Protein AF-A0A914KSU4-F1 (afdb_monomer_lite)

pLDDT: mean 87.52, std 14.35, range [39.97, 98.12]

Sequence (90 aa):
MALVNGLYVVQGEANAVLALLRKFRRSQTRQQLPLLDEHNPLLRNFADLRDVLNKVNDLSEIQFDTFISPFLEVIKSDATDGPITARALS

Organism: Meloidogyne incognita (NCBI:txid6306)

Structure (mmCIF, N/CA/C/O backbone):
data_AF-A0A914KSU4-F1
#
_entry.id   AF-A0A914KSU4-F1
#
loop_
_atom_site.group_PDB
_atom_site.id
_atom_site.type_symbol
_atom_site.label_atom_id
_atom_site.label_alt_id
_atom_site.label_comp_id
_atom_site.label_asym_id
_atom_site.label_entity_id
_atom_site.label_seq_id
_atom_site.pdbx_PDB_ins_code
_atom_site.Cartn_x
_atom_site.Cartn_y
_atom_site.Cartn_z
_atom_site.occupancy
_atom_site.B_iso_or_equiv
_atom_site.auth_seq_id
_atom_site.auth_comp_id
_atom_site.auth_asym_id
_atom_site.auth_atom_id
_atom_site.pdbx_PDB_model_num
ATOM 1 N N . MET A 1 1 ? -12.305 -14.586 20.626 1.00 39.97 1 MET A N 1
ATOM 2 C CA . MET A 1 1 ? -11.700 -14.539 19.279 1.00 39.97 1 MET A CA 1
ATOM 3 C C . MET A 1 1 ? -11.426 -13.081 18.981 1.00 39.97 1 MET A C 1
ATOM 5 O O . MET A 1 1 ? -12.380 -12.320 18.906 1.00 39.97 1 MET A O 1
ATOM 9 N N . ALA A 1 2 ? -10.162 -12.660 18.939 1.00 43.69 2 ALA A N 1
ATOM 10 C CA . ALA A 1 2 ? -9.854 -11.306 18.496 1.00 43.69 2 ALA A CA 1
ATOM 11 C C . ALA A 1 2 ? -10.157 -11.260 16.996 1.00 43.69 2 ALA A C 1
ATOM 13 O O . ALA A 1 2 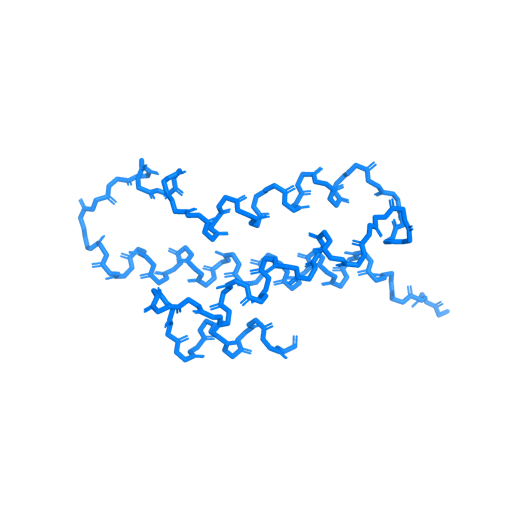? -9.498 -11.952 16.221 1.00 43.69 2 ALA A O 1
ATOM 14 N N . LEU A 1 3 ? -11.205 -10.531 16.605 1.00 53.75 3 LEU A N 1
ATOM 15 C CA . LEU A 1 3 ? -11.378 -10.111 15.219 1.00 53.75 3 LEU A CA 1
ATOM 16 C C . LEU A 1 3 ? -10.055 -9.460 14.817 1.00 53.75 3 LEU A C 1
ATOM 18 O O . LEU A 1 3 ? -9.604 -8.531 15.487 1.00 53.75 3 LEU A O 1
ATOM 22 N N . VAL A 1 4 ? -9.381 -10.015 13.814 1.00 60.53 4 VAL A N 1
ATOM 23 C CA . VAL A 1 4 ? -8.131 -9.443 13.316 1.00 60.53 4 VAL A CA 1
ATOM 24 C C . VAL A 1 4 ? -8.489 -8.041 12.828 1.00 60.53 4 VAL A C 1
ATOM 26 O O . VAL A 1 4 ? -9.241 -7.905 11.867 1.00 60.53 4 VAL A O 1
ATOM 29 N N . ASN A 1 5 ? -8.067 -7.004 13.556 1.00 85.31 5 ASN A N 1
ATOM 30 C CA . ASN A 1 5 ? -8.428 -5.630 13.222 1.00 85.31 5 ASN A CA 1
ATOM 31 C C . ASN A 1 5 ? -7.780 -5.298 11.870 1.00 85.31 5 ASN A C 1
ATOM 33 O O . ASN A 1 5 ? -6.553 -5.347 11.742 1.00 85.31 5 ASN A O 1
ATOM 37 N N . GLY A 1 6 ? -8.611 -4.995 10.867 1.00 91.25 6 GLY A N 1
ATOM 38 C CA . GLY A 1 6 ? -8.172 -4.700 9.503 1.00 91.25 6 GLY A CA 1
ATOM 39 C C . GLY A 1 6 ? -7.138 -3.576 9.444 1.00 91.25 6 GLY A C 1
ATOM 40 O O . GLY A 1 6 ? -6.253 -3.608 8.595 1.00 91.25 6 GLY A O 1
ATOM 41 N N . LEU A 1 7 ? -7.167 -2.650 10.408 1.00 94.31 7 LEU A N 1
ATOM 42 C CA . LEU A 1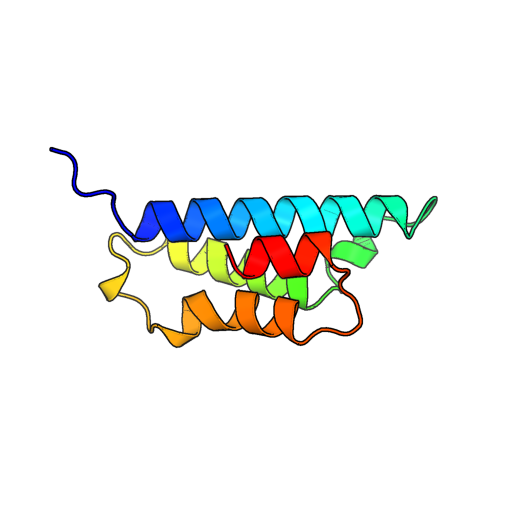 7 ? -6.151 -1.614 10.561 1.00 94.31 7 LEU A CA 1
ATOM 43 C C . LEU A 1 7 ? -4.743 -2.205 10.737 1.00 94.31 7 LEU A C 1
ATOM 45 O O . LEU A 1 7 ? -3.816 -1.801 10.038 1.00 94.31 7 LEU A O 1
ATOM 49 N N . TYR A 1 8 ? -4.579 -3.199 11.616 1.00 93.81 8 TYR A N 1
ATOM 50 C CA . TYR A 1 8 ? -3.279 -3.839 11.849 1.00 93.81 8 TYR A CA 1
ATOM 51 C C . TYR A 1 8 ? -2.825 -4.686 10.662 1.00 93.81 8 TYR A C 1
ATOM 53 O O . TYR A 1 8 ? -1.625 -4.773 10.407 1.00 93.81 8 TYR A O 1
ATOM 61 N N . VAL A 1 9 ? -3.766 -5.283 9.922 1.00 94.69 9 VAL A N 1
ATOM 62 C CA . VAL A 1 9 ? -3.453 -6.002 8.678 1.00 94.69 9 VAL A CA 1
ATOM 63 C C . VAL A 1 9 ? -2.856 -5.031 7.663 1.00 94.69 9 VAL A C 1
ATOM 65 O O . VAL A 1 9 ? -1.736 -5.240 7.202 1.00 94.69 9 VAL A O 1
ATOM 68 N N . VAL A 1 10 ? -3.542 -3.918 7.389 1.00 95.75 10 VAL A N 1
ATOM 69 C CA . VAL A 1 10 ? -3.070 -2.898 6.441 1.00 95.75 10 VAL A CA 1
ATOM 70 C C . VAL A 1 10 ? -1.737 -2.292 6.892 1.00 95.75 10 VAL A C 1
ATOM 72 O O . VAL A 1 10 ? -0.831 -2.137 6.076 1.00 95.75 10 VAL A O 1
ATOM 75 N N . GLN A 1 11 ? -1.565 -1.999 8.186 1.00 95.81 11 GLN A N 1
ATOM 76 C CA . GLN A 1 11 ? -0.286 -1.521 8.727 1.00 95.81 11 GLN A CA 1
ATOM 77 C C . GLN A 1 11 ? 0.845 -2.541 8.537 1.00 95.81 11 GLN A C 1
ATOM 79 O O . GLN A 1 11 ? 1.960 -2.165 8.167 1.00 95.81 11 GLN A O 1
ATOM 84 N N . GLY A 1 12 ? 0.585 -3.823 8.804 1.00 95.69 12 GLY A N 1
ATOM 85 C CA . GLY A 1 12 ? 1.558 -4.898 8.623 1.00 95.69 12 GLY A CA 1
ATOM 86 C C . GLY A 1 12 ? 1.999 -5.021 7.168 1.00 95.69 12 GLY A C 1
ATOM 87 O O . GLY A 1 12 ? 3.200 -5.013 6.882 1.00 95.69 12 GLY A O 1
ATOM 88 N N . GLU A 1 13 ? 1.036 -5.041 6.249 1.00 96.50 13 GLU A N 1
ATOM 89 C CA . GLU A 1 13 ? 1.312 -5.151 4.819 1.00 96.50 13 GLU A CA 1
ATOM 90 C C . GLU A 1 13 ? 2.036 -3.921 4.264 1.00 96.50 13 GLU A C 1
ATOM 92 O O . GLU A 1 13 ? 3.056 -4.053 3.579 1.00 96.50 13 GLU A O 1
ATOM 97 N N . ALA A 1 14 ? 1.613 -2.718 4.660 1.00 96.94 14 ALA A N 1
ATOM 98 C CA . ALA A 1 14 ? 2.278 -1.474 4.285 1.00 96.94 14 ALA A CA 1
ATOM 99 C C . ALA A 1 14 ? 3.747 -1.444 4.740 1.00 96.94 14 ALA A C 1
ATOM 101 O O . ALA A 1 14 ? 4.644 -1.088 3.971 1.00 96.94 14 ALA A O 1
ATOM 102 N N . ASN A 1 15 ? 4.021 -1.871 5.976 1.00 96.25 15 ASN A N 1
ATOM 103 C CA . ASN A 1 15 ? 5.382 -1.930 6.506 1.00 96.25 15 ASN A CA 1
ATOM 104 C C . ASN A 1 15 ? 6.259 -2.947 5.765 1.00 96.25 15 ASN A C 1
ATOM 106 O O . ASN A 1 15 ? 7.448 -2.694 5.551 1.00 96.25 15 ASN A O 1
ATOM 110 N N . ALA A 1 16 ? 5.693 -4.081 5.354 1.00 96.44 16 ALA A N 1
ATOM 111 C CA . ALA A 1 16 ? 6.433 -5.105 4.632 1.00 96.44 16 ALA A CA 1
ATOM 112 C C . ALA A 1 16 ? 6.820 -4.655 3.212 1.00 96.44 16 ALA A C 1
ATOM 114 O O . ALA A 1 16 ? 7.975 -4.828 2.811 1.00 96.44 16 ALA A O 1
ATOM 115 N N . VAL A 1 17 ? 5.904 -4.005 2.482 1.00 96.62 17 VAL A N 1
ATOM 116 C CA . VAL A 1 17 ? 6.208 -3.392 1.175 1.00 96.62 17 VAL A CA 1
ATOM 117 C C . VAL A 1 17 ? 7.269 -2.297 1.330 1.00 96.62 17 VAL A C 1
ATOM 119 O O . VAL A 1 17 ? 8.278 -2.297 0.618 1.00 96.62 17 VAL A O 1
ATOM 122 N N . LEU A 1 18 ? 7.113 -1.412 2.321 1.00 94.62 18 LEU A N 1
ATOM 123 C CA . LEU A 1 18 ? 8.065 -0.337 2.613 1.00 94.62 18 LEU A CA 1
ATOM 124 C C . LEU A 1 18 ? 9.478 -0.871 2.918 1.00 94.62 18 LEU A C 1
ATOM 126 O O . LEU A 1 18 ? 10.479 -0.301 2.470 1.00 94.62 18 LEU A O 1
ATOM 130 N N . ALA A 1 19 ? 9.580 -1.974 3.663 1.00 94.00 19 ALA A N 1
ATOM 131 C CA . ALA A 1 19 ? 10.853 -2.618 3.973 1.00 94.00 19 ALA A CA 1
ATOM 132 C C . ALA A 1 19 ? 11.554 -3.156 2.714 1.00 94.00 19 ALA A C 1
ATOM 134 O O . ALA A 1 19 ? 12.771 -2.976 2.567 1.00 94.00 19 ALA A O 1
ATOM 135 N N . LEU A 1 20 ? 10.802 -3.766 1.790 1.00 94.25 20 LEU A N 1
ATOM 136 C CA . LEU A 1 20 ? 11.340 -4.242 0.515 1.00 94.25 20 LEU A CA 1
ATOM 137 C C . LEU A 1 20 ? 11.774 -3.093 -0.394 1.00 94.25 20 LEU A C 1
ATOM 139 O O . LEU A 1 20 ? 12.898 -3.136 -0.890 1.00 94.25 20 LEU A O 1
ATOM 143 N N . LEU A 1 21 ? 10.971 -2.035 -0.538 1.00 92.75 21 LEU A N 1
ATOM 144 C CA . LEU A 1 21 ? 11.338 -0.852 -1.329 1.00 92.75 21 LEU A CA 1
ATOM 145 C C . LEU A 1 21 ? 12.659 -0.231 -0.844 1.00 92.75 21 LEU A C 1
ATOM 147 O O . LEU A 1 21 ? 13.566 0.042 -1.635 1.00 92.75 21 LEU A O 1
ATOM 151 N N . ARG A 1 22 ? 12.824 -0.078 0.477 1.00 90.69 22 ARG A N 1
ATOM 152 C CA . ARG A 1 22 ? 14.079 0.409 1.081 1.00 90.69 22 ARG A CA 1
ATOM 153 C C . ARG A 1 22 ? 15.252 -0.539 0.847 1.00 90.69 22 ARG A C 1
ATOM 155 O O . ARG A 1 22 ? 16.390 -0.095 0.703 1.00 90.69 22 ARG A O 1
ATOM 162 N N . LYS A 1 23 ? 15.025 -1.855 0.876 1.00 89.31 23 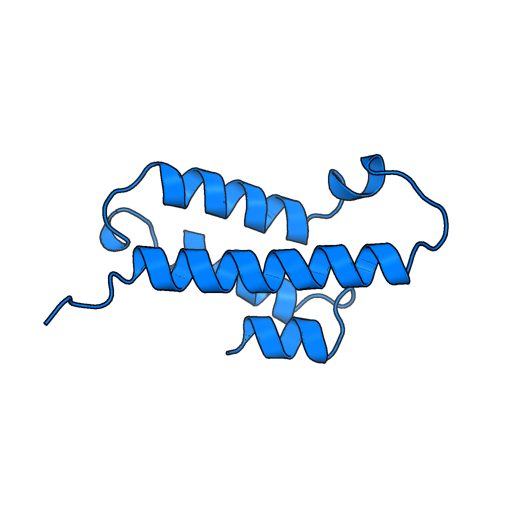LYS A N 1
ATOM 163 C CA . LYS A 1 23 ? 16.071 -2.850 0.592 1.00 89.31 23 LYS A CA 1
ATOM 164 C C . LYS A 1 23 ? 16.499 -2.785 -0.875 1.00 89.31 23 LYS A C 1
ATOM 166 O O . LYS A 1 23 ? 17.696 -2.700 -1.134 1.00 89.31 23 LYS A O 1
ATOM 171 N N . PHE A 1 24 ? 15.538 -2.764 -1.794 1.00 86.69 24 PHE A N 1
ATOM 172 C CA . PHE A 1 24 ? 15.772 -2.707 -3.233 1.00 86.69 24 PHE A CA 1
ATOM 173 C C . PHE A 1 24 ? 16.569 -1.464 -3.629 1.00 86.69 24 PHE A C 1
ATOM 175 O O . PHE A 1 24 ? 17.600 -1.580 -4.296 1.00 86.69 24 PHE A O 1
ATOM 182 N N . ARG A 1 25 ? 16.190 -0.279 -3.130 1.00 81.06 25 ARG A N 1
ATOM 183 C CA . ARG A 1 25 ? 16.951 0.938 -3.443 1.00 81.06 25 ARG A CA 1
ATOM 184 C C . ARG A 1 25 ? 18.369 0.903 -2.877 1.00 81.06 25 ARG A C 1
ATOM 186 O O . ARG A 1 25 ? 19.304 1.230 -3.596 1.00 81.06 25 ARG A O 1
ATOM 193 N N . ARG A 1 26 ? 18.562 0.440 -1.635 1.00 81.44 26 ARG A N 1
ATOM 194 C CA . ARG A 1 26 ? 19.917 0.268 -1.069 1.00 81.44 26 ARG A CA 1
ATOM 195 C C . ARG A 1 26 ? 20.791 -0.654 -1.924 1.00 81.44 26 ARG A C 1
ATOM 197 O O . ARG A 1 26 ? 21.987 -0.411 -2.034 1.00 81.44 26 ARG A O 1
ATOM 204 N N . SER A 1 27 ? 20.215 -1.695 -2.533 1.00 79.50 27 SER A N 1
ATOM 205 C CA . SER A 1 27 ? 20.959 -2.569 -3.451 1.00 79.50 27 SER A CA 1
ATOM 206 C C . SER A 1 27 ? 21.235 -1.943 -4.821 1.00 79.50 27 SER A C 1
ATOM 208 O O . SER A 1 27 ? 22.302 -2.188 -5.378 1.00 79.50 27 SER A O 1
ATOM 210 N N . GLN A 1 28 ? 20.310 -1.139 -5.353 1.00 73.06 28 GLN A N 1
ATOM 211 C CA . GLN A 1 28 ? 20.458 -0.447 -6.639 1.00 73.06 28 GLN A CA 1
ATOM 212 C C . GLN A 1 28 ? 21.505 0.669 -6.556 1.00 73.06 28 GLN A C 1
ATOM 214 O O . GLN A 1 28 ? 22.349 0.819 -7.438 1.00 73.06 28 GLN A O 1
ATOM 219 N N . THR A 1 29 ? 21.503 1.417 -5.457 1.00 67.25 29 THR A N 1
ATOM 220 C CA . THR A 1 29 ? 22.381 2.564 -5.260 1.00 67.25 29 THR A CA 1
ATOM 221 C C . THR A 1 29 ? 23.494 2.190 -4.289 1.00 67.25 29 THR A C 1
ATOM 223 O O . THR A 1 29 ? 23.469 2.567 -3.122 1.00 67.25 29 THR A O 1
ATOM 226 N N . ARG A 1 30 ? 24.507 1.453 -4.771 1.00 58.97 30 ARG A N 1
ATOM 227 C CA . ARG A 1 30 ? 25.664 0.996 -3.967 1.00 58.97 30 ARG A CA 1
ATOM 228 C C . ARG A 1 30 ? 26.414 2.114 -3.210 1.00 58.97 30 ARG A C 1
ATOM 230 O O . ARG A 1 30 ? 27.273 1.778 -2.400 1.00 58.97 30 ARG A O 1
ATOM 237 N N . GLN A 1 31 ? 26.134 3.404 -3.454 1.00 54.97 31 GLN A N 1
ATOM 238 C CA . GLN A 1 31 ? 26.887 4.536 -2.889 1.00 54.97 31 GLN A CA 1
ATOM 239 C C . GLN A 1 31 ? 26.118 5.863 -2.639 1.00 54.97 31 GLN A C 1
ATOM 241 O O . GLN A 1 31 ? 26.790 6.853 -2.367 1.00 54.97 31 GLN A O 1
ATOM 246 N N . GLN A 1 32 ? 24.777 5.973 -2.696 1.00 52.12 32 GLN A N 1
ATOM 247 C CA . GLN A 1 32 ? 24.122 7.296 -2.503 1.00 52.12 32 GLN A CA 1
ATOM 248 C C . GLN A 1 32 ? 23.112 7.387 -1.348 1.00 52.12 32 GLN A C 1
ATOM 250 O O . GLN A 1 32 ? 22.425 6.433 -0.999 1.00 52.12 32 GLN A O 1
ATOM 255 N N . LEU A 1 33 ? 23.125 8.587 -0.757 1.00 57.41 33 LEU A N 1
ATOM 256 C CA . LEU A 1 33 ? 22.686 9.018 0.570 1.00 57.41 33 LEU A CA 1
ATOM 257 C C . LEU A 1 33 ? 21.182 8.850 0.882 1.00 57.41 33 LEU A C 1
ATOM 259 O O . LEU A 1 33 ? 20.369 8.829 -0.042 1.00 57.41 33 LEU A O 1
ATOM 263 N N . PRO A 1 34 ? 20.798 8.902 2.181 1.00 57.88 34 PRO A N 1
ATOM 264 C CA . PRO A 1 34 ? 19.403 8.965 2.648 1.00 57.88 34 PRO A CA 1
ATOM 265 C C . PRO A 1 34 ? 18.523 10.028 1.966 1.00 57.88 34 PRO A C 1
ATOM 267 O O . PRO A 1 34 ? 17.306 9.909 1.974 1.00 57.88 34 PRO A O 1
ATOM 270 N N . LEU A 1 35 ? 19.119 11.052 1.347 1.00 57.59 35 LEU A N 1
ATOM 271 C CA . LEU A 1 35 ? 18.418 12.129 0.637 1.00 57.59 35 LEU A CA 1
ATOM 272 C C . LEU A 1 35 ? 17.620 11.639 -0.586 1.00 57.59 35 LEU A C 1
ATOM 274 O O . LEU A 1 35 ? 16.637 12.265 -0.970 1.00 57.59 35 LEU A O 1
ATOM 278 N N . LEU A 1 36 ? 17.997 10.510 -1.197 1.00 60.84 36 LEU A N 1
ATOM 279 C CA . LEU A 1 36 ? 17.235 9.924 -2.311 1.00 60.84 36 LEU A CA 1
ATOM 280 C C . LEU A 1 36 ? 15.943 9.239 -1.842 1.00 60.84 36 LEU A C 1
ATOM 282 O O . LEU A 1 36 ? 15.044 8.984 -2.647 1.00 60.84 36 LEU A O 1
ATOM 286 N N . ASP A 1 37 ? 15.843 8.939 -0.546 1.00 64.50 37 ASP A N 1
ATOM 287 C CA . ASP A 1 37 ? 14.674 8.301 0.048 1.00 64.50 37 ASP A CA 1
ATOM 288 C C . ASP A 1 37 ? 13.482 9.259 0.087 1.00 64.50 37 ASP A C 1
ATOM 290 O O . ASP A 1 37 ? 12.370 8.830 -0.217 1.00 64.50 37 ASP A O 1
ATOM 294 N N . GLU A 1 38 ? 13.729 10.541 0.381 1.00 63.69 38 GLU A N 1
ATOM 295 C CA . GLU A 1 38 ? 12.708 11.601 0.419 1.00 63.69 38 GLU A CA 1
ATOM 296 C C . GLU A 1 38 ? 12.102 11.901 -0.956 1.00 63.69 38 GLU A C 1
ATOM 298 O O . GLU A 1 38 ? 10.951 12.317 -1.053 1.00 63.69 38 GLU A O 1
ATOM 303 N N . HIS A 1 39 ? 12.856 11.650 -2.028 1.00 73.81 39 HIS A N 1
ATOM 304 C CA . HIS A 1 39 ? 12.427 11.940 -3.397 1.00 73.81 39 HIS A CA 1
ATOM 305 C C . HIS A 1 39 ? 11.704 10.765 -4.067 1.00 73.81 39 HIS A C 1
ATOM 307 O O . HIS A 1 39 ? 11.219 10.905 -5.189 1.00 73.81 39 HIS A O 1
ATOM 313 N N . ASN A 1 40 ? 11.633 9.595 -3.423 1.00 87.12 40 ASN A N 1
ATOM 314 C CA . ASN A 1 40 ? 10.951 8.449 -4.007 1.00 87.12 40 ASN A CA 1
ATOM 315 C C . ASN A 1 40 ? 9.440 8.520 -3.719 1.00 87.12 40 ASN A C 1
ATOM 317 O O . ASN A 1 40 ? 9.047 8.400 -2.555 1.00 87.12 40 ASN A O 1
ATOM 321 N N . PRO A 1 41 ? 8.588 8.654 -4.755 1.00 92.50 41 PRO A N 1
ATOM 322 C CA . PRO A 1 41 ? 7.151 8.818 -4.559 1.00 92.50 41 PRO A CA 1
ATOM 323 C C . PRO A 1 41 ? 6.528 7.611 -3.852 1.00 92.50 41 PRO A C 1
ATOM 325 O O . PRO A 1 41 ? 5.726 7.799 -2.948 1.00 92.50 41 PRO A O 1
ATOM 328 N N . LEU A 1 42 ? 6.966 6.382 -4.155 1.00 95.06 42 LEU A N 1
ATOM 329 C CA . LEU A 1 42 ? 6.422 5.178 -3.517 1.00 95.06 42 LEU A CA 1
ATOM 330 C C . LEU A 1 42 ? 6.708 5.164 -2.010 1.00 95.06 42 LEU A C 1
ATOM 332 O O . LEU A 1 42 ? 5.805 4.933 -1.215 1.00 95.06 42 LEU A O 1
ATOM 336 N N . LEU A 1 43 ? 7.940 5.464 -1.584 1.00 93.81 43 LEU A N 1
ATOM 337 C CA . LEU A 1 43 ? 8.245 5.534 -0.150 1.00 93.81 43 LEU A CA 1
ATOM 338 C C . LEU A 1 43 ? 7.473 6.630 0.569 1.00 93.81 43 LEU A C 1
ATOM 340 O O . LEU A 1 43 ? 7.067 6.423 1.713 1.00 93.81 43 LEU A O 1
ATOM 344 N N . ARG A 1 44 ? 7.293 7.778 -0.087 1.00 93.75 44 ARG A N 1
ATOM 345 C CA . ARG A 1 44 ? 6.521 8.880 0.472 1.00 93.75 44 ARG A CA 1
ATOM 346 C C . ARG A 1 44 ? 5.055 8.494 0.645 1.00 93.75 44 ARG A C 1
ATOM 348 O O . ARG A 1 44 ? 4.530 8.672 1.734 1.00 93.75 44 ARG A O 1
ATOM 355 N N . ASN A 1 45 ? 4.453 7.842 -0.344 1.00 96.00 45 ASN A N 1
ATOM 356 C CA . ASN A 1 45 ? 3.056 7.412 -0.279 1.00 96.00 45 ASN A CA 1
ATOM 357 C C . ASN A 1 45 ? 2.813 6.413 0.867 1.00 96.00 45 ASN A C 1
ATOM 359 O O . ASN A 1 45 ? 1.811 6.509 1.573 1.00 96.00 45 ASN A O 1
ATOM 363 N N . PHE A 1 46 ? 3.760 5.504 1.135 1.00 96.38 46 PHE A N 1
ATOM 364 C CA . PHE A 1 46 ? 3.683 4.615 2.305 1.00 96.38 46 PHE A CA 1
ATOM 365 C C . PHE A 1 46 ? 3.954 5.325 3.642 1.00 96.38 46 PHE A C 1
ATOM 367 O O . PHE A 1 46 ? 3.401 4.921 4.666 1.00 96.38 46 PHE A O 1
ATOM 374 N N . ALA A 1 47 ? 4.793 6.364 3.665 1.00 93.81 47 ALA A N 1
ATOM 375 C CA . ALA A 1 47 ? 4.992 7.183 4.861 1.00 93.81 47 ALA A CA 1
ATOM 376 C C . ALA A 1 47 ? 3.724 7.984 5.202 1.00 93.81 47 ALA A C 1
ATOM 378 O O . ALA A 1 47 ? 3.274 7.937 6.347 1.00 93.81 47 ALA A O 1
ATOM 379 N N . ASP A 1 48 ? 3.112 8.618 4.200 1.00 95.69 48 ASP A N 1
ATOM 380 C CA . ASP A 1 48 ? 1.854 9.356 4.330 1.00 95.69 48 ASP A CA 1
ATOM 381 C C . ASP A 1 48 ? 0.720 8.418 4.785 1.00 95.69 48 ASP A C 1
ATOM 383 O O . ASP A 1 48 ? -0.006 8.731 5.731 1.00 95.69 48 ASP A O 1
ATOM 387 N N . LEU A 1 49 ? 0.617 7.219 4.192 1.00 97.38 49 LEU A N 1
ATOM 388 C CA . LEU A 1 49 ? -0.347 6.198 4.613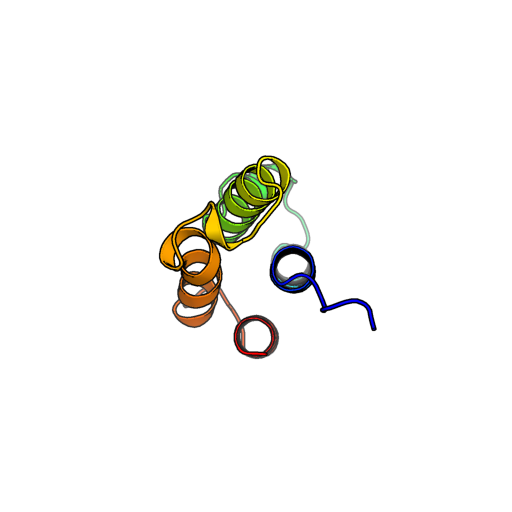 1.00 97.38 49 LEU A CA 1
ATOM 389 C C . LEU A 1 49 ? -0.158 5.806 6.083 1.00 97.38 49 LEU A C 1
ATOM 391 O O . LEU A 1 49 ? -1.125 5.763 6.839 1.00 97.38 49 LEU A O 1
ATOM 395 N N . ARG A 1 50 ? 1.077 5.540 6.519 1.00 96.19 50 ARG A N 1
ATOM 396 C CA . ARG A 1 50 ? 1.361 5.205 7.922 1.00 96.19 50 ARG A CA 1
ATOM 397 C C . ARG A 1 50 ? 0.900 6.320 8.863 1.00 96.19 50 ARG A C 1
ATOM 399 O O . ARG A 1 50 ? 0.315 6.036 9.905 1.00 96.19 50 ARG A O 1
ATOM 406 N N . ASP A 1 51 ? 1.149 7.574 8.504 1.00 96.25 51 ASP A N 1
ATOM 407 C CA . ASP A 1 51 ? 0.761 8.721 9.323 1.00 96.25 51 ASP A CA 1
ATOM 408 C C . ASP A 1 51 ? -0.767 8.881 9.404 1.00 96.25 51 ASP A C 1
ATOM 410 O O . ASP A 1 51 ? -1.274 9.320 10.436 1.00 96.25 51 ASP A O 1
ATOM 414 N N . VAL A 1 52 ? -1.508 8.490 8.361 1.00 96.81 52 VAL A N 1
ATOM 415 C CA . VAL A 1 52 ? -2.977 8.390 8.382 1.00 96.81 52 VAL A CA 1
ATOM 416 C C . VAL A 1 52 ? -3.442 7.230 9.269 1.00 96.81 52 VAL A C 1
ATOM 418 O O . VAL A 1 52 ? -4.254 7.444 10.167 1.00 96.81 52 VAL A O 1
ATOM 421 N N . LEU A 1 53 ? -2.898 6.023 9.078 1.00 95.81 53 LEU A N 1
ATOM 422 C CA . LEU A 1 53 ? -3.282 4.826 9.842 1.00 95.81 53 LEU A CA 1
ATOM 423 C C . LEU A 1 53 ? -3.005 4.974 11.346 1.00 95.81 53 LEU A C 1
ATOM 425 O O . LEU A 1 53 ? -3.693 4.363 12.153 1.00 95.81 53 LEU A O 1
ATOM 429 N N . ASN A 1 54 ? -2.013 5.778 11.735 1.00 95.12 54 ASN A N 1
ATOM 430 C CA . ASN A 1 54 ? -1.696 6.056 13.139 1.00 95.12 54 ASN A CA 1
ATOM 431 C C . ASN A 1 54 ? -2.656 7.053 13.812 1.00 95.12 54 ASN A C 1
ATOM 433 O O . ASN A 1 54 ? -2.585 7.228 15.027 1.00 95.12 54 ASN A O 1
ATOM 437 N N . LYS A 1 55 ? -3.505 7.745 13.043 1.00 95.88 55 LYS A N 1
ATOM 438 C CA . LYS A 1 55 ? -4.443 8.760 13.554 1.00 95.88 55 LYS A CA 1
ATOM 439 C C . LYS A 1 55 ? -5.866 8.237 13.740 1.00 95.88 55 LYS A C 1
ATOM 441 O O . LYS A 1 55 ? -6.679 8.950 14.319 1.00 95.88 55 LYS A O 1
ATOM 446 N N . VAL A 1 56 ? -6.158 7.036 13.249 1.00 94.75 56 VAL A N 1
ATOM 447 C CA . VAL A 1 56 ? -7.490 6.421 13.289 1.00 94.75 56 VAL A CA 1
ATOM 448 C C . VAL A 1 56 ? -7.491 5.198 14.197 1.00 94.75 56 VAL A C 1
ATOM 450 O O . VAL A 1 56 ? -6.452 4.565 14.391 1.00 94.75 56 VAL A O 1
ATOM 453 N N . ASN A 1 57 ? -8.647 4.865 14.767 1.00 92.00 57 ASN A N 1
ATOM 454 C CA . ASN A 1 57 ? -8.795 3.680 15.619 1.00 92.00 57 ASN A CA 1
ATOM 455 C C . ASN A 1 57 ? -9.338 2.488 14.827 1.00 92.00 57 ASN A C 1
ATOM 457 O O . ASN A 1 57 ? -9.059 1.334 15.168 1.00 92.00 57 ASN A O 1
ATOM 461 N N . ASP A 1 58 ? -10.085 2.774 13.763 1.00 91.19 58 ASP A N 1
ATOM 462 C CA . ASP A 1 58 ? -10.697 1.788 12.890 1.00 91.19 58 ASP A CA 1
ATOM 463 C C . ASP A 1 58 ? -10.455 2.108 11.406 1.00 91.19 58 ASP A C 1
ATOM 465 O O . ASP A 1 58 ? -10.394 3.266 10.990 1.00 91.19 58 ASP A O 1
ATOM 469 N N . LEU A 1 59 ? -10.327 1.064 10.582 1.00 92.38 59 LEU A N 1
ATOM 470 C CA . LEU A 1 59 ? -10.096 1.214 9.143 1.00 92.38 59 LEU A CA 1
ATOM 471 C C . LEU A 1 59 ? -11.304 1.841 8.419 1.00 92.38 59 LEU A C 1
ATOM 473 O O . LEU A 1 59 ? -11.131 2.447 7.367 1.00 92.38 59 LEU A O 1
ATOM 477 N N . SER A 1 60 ? -12.515 1.734 8.977 1.00 92.56 60 SER A N 1
ATOM 478 C CA . SER A 1 60 ? -13.726 2.363 8.430 1.00 92.56 60 SER A CA 1
ATOM 479 C C . SER A 1 60 ? -13.709 3.896 8.499 1.00 92.56 60 SER A C 1
ATOM 481 O O . SER A 1 60 ? -14.480 4.541 7.790 1.00 92.56 60 SER A O 1
ATOM 483 N N . GLU A 1 61 ? -12.817 4.490 9.300 1.00 94.88 61 GLU A N 1
ATOM 484 C CA . GLU A 1 61 ? -12.630 5.945 9.387 1.00 94.88 61 GLU A CA 1
ATOM 485 C C . GLU A 1 61 ? -11.887 6.529 8.173 1.00 94.88 61 GLU A C 1
ATOM 487 O O . GLU A 1 61 ? -11.873 7.747 7.983 1.00 94.88 61 GLU A O 1
ATOM 492 N N . ILE A 1 62 ? -11.271 5.686 7.337 1.00 95.19 62 ILE A N 1
ATOM 493 C CA . ILE A 1 62 ? -10.548 6.109 6.135 1.00 95.19 62 ILE A CA 1
ATOM 494 C C . ILE A 1 62 ? -11.206 5.557 4.875 1.00 95.19 62 ILE A C 1
ATOM 496 O O . ILE A 1 62 ? -11.830 4.498 4.874 1.00 95.19 62 ILE A O 1
ATOM 500 N N . GLN A 1 63 ? -11.068 6.285 3.768 1.00 96.12 63 GLN A N 1
ATOM 501 C CA . GLN A 1 63 ? -11.578 5.810 2.486 1.00 96.12 63 GLN A CA 1
ATOM 502 C C . GLN A 1 63 ? -10.732 4.634 1.991 1.00 96.12 63 GLN A C 1
ATOM 504 O O . GLN A 1 63 ? -9.513 4.622 2.167 1.00 96.12 63 GLN A O 1
ATOM 509 N N . PHE A 1 64 ? -11.373 3.670 1.324 1.00 94.50 64 PHE A N 1
ATOM 510 C CA . PHE A 1 64 ? -10.697 2.509 0.731 1.00 94.50 64 PHE A CA 1
ATOM 511 C C . PHE A 1 64 ? -9.504 2.920 -0.144 1.00 94.50 64 PHE A C 1
ATOM 513 O O . PHE A 1 64 ? -8.395 2.403 0.001 1.00 94.50 64 PHE A O 1
ATOM 520 N N . ASP A 1 65 ? -9.711 3.938 -0.980 1.00 97.06 65 ASP A N 1
ATOM 521 C CA . ASP A 1 65 ? -8.684 4.454 -1.879 1.00 97.06 65 ASP A CA 1
ATOM 522 C C . ASP A 1 65 ? -7.459 4.999 -1.137 1.00 97.06 65 ASP A C 1
ATOM 524 O O . ASP A 1 65 ? -6.346 4.907 -1.657 1.00 97.06 65 ASP A O 1
ATOM 528 N N . THR A 1 66 ? -7.629 5.516 0.087 1.00 96.31 66 THR A N 1
ATOM 529 C CA . THR A 1 66 ? -6.531 6.063 0.893 1.00 96.31 66 THR A CA 1
ATOM 530 C C . THR A 1 66 ? -5.492 4.999 1.223 1.00 96.31 66 THR A C 1
ATOM 532 O O . THR A 1 66 ? -4.299 5.288 1.164 1.00 96.31 66 THR A O 1
ATOM 535 N N . PHE A 1 67 ? -5.917 3.773 1.544 1.00 96.00 67 PHE A N 1
ATOM 536 C CA . PHE A 1 67 ? -4.979 2.709 1.898 1.00 96.00 67 PHE A CA 1
ATOM 537 C C . PHE A 1 67 ? -4.629 1.773 0.749 1.00 96.00 67 PHE A C 1
ATOM 539 O O . PHE A 1 67 ? -3.561 1.171 0.802 1.00 96.00 67 PHE A O 1
ATOM 546 N N . ILE A 1 68 ? -5.460 1.664 -0.293 1.00 97.25 68 ILE A N 1
ATOM 547 C CA . ILE A 1 68 ? -5.168 0.762 -1.415 1.00 97.25 68 ILE A CA 1
ATOM 548 C C . ILE A 1 68 ? -4.281 1.411 -2.486 1.00 97.25 68 ILE A C 1
ATOM 550 O O . ILE A 1 68 ? -3.458 0.729 -3.099 1.00 97.25 68 ILE A O 1
ATOM 554 N N . SER A 1 69 ? -4.404 2.726 -2.705 1.00 98.00 69 SER A N 1
ATOM 555 C CA . SER A 1 69 ? -3.691 3.416 -3.791 1.00 98.00 69 SER A CA 1
ATOM 556 C C . SER A 1 69 ? -2.168 3.240 -3.734 1.00 98.00 69 SER A C 1
ATOM 558 O O . SER A 1 69 ? -1.602 2.908 -4.778 1.00 98.00 69 SER A O 1
ATOM 560 N N . PRO A 1 70 ? -1.496 3.333 -2.5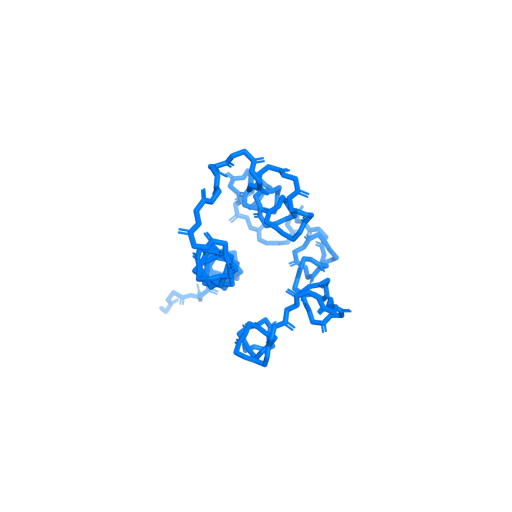65 1.00 97.75 70 PRO A N 1
ATOM 561 C CA . PRO A 1 70 ? -0.047 3.126 -2.485 1.00 97.75 70 PRO A CA 1
ATOM 562 C C . PRO A 1 70 ? 0.413 1.740 -2.968 1.00 97.75 70 PRO A C 1
ATOM 564 O O . PRO A 1 70 ? 1.477 1.609 -3.575 1.00 97.75 70 PRO A O 1
ATOM 567 N N . PHE A 1 71 ? -0.396 0.695 -2.760 1.00 98.12 71 PHE A N 1
ATOM 568 C CA . PHE A 1 71 ? -0.103 -0.655 -3.256 1.00 98.12 71 PHE A CA 1
ATOM 569 C C . PHE A 1 71 ? -0.274 -0.737 -4.774 1.00 98.12 71 PHE A C 1
ATOM 571 O O . PHE A 1 71 ? 0.585 -1.277 -5.470 1.00 98.12 71 PHE A O 1
ATOM 578 N N . LEU A 1 72 ? -1.347 -0.148 -5.310 1.00 98.00 72 LEU A N 1
ATOM 579 C CA . LEU A 1 72 ? -1.579 -0.103 -6.755 1.00 98.00 72 LEU A CA 1
ATOM 580 C C . LEU A 1 72 ? -0.489 0.687 -7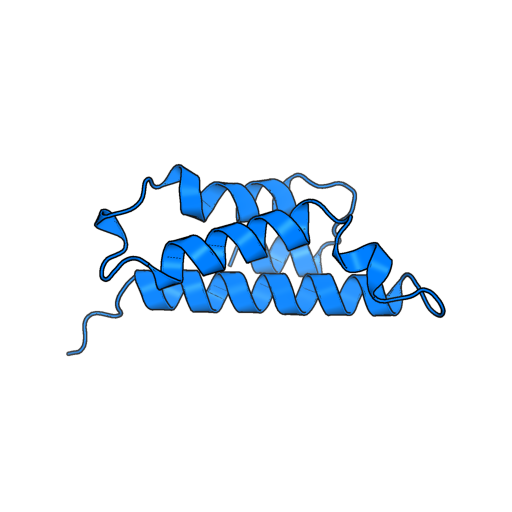.488 1.00 98.00 72 LEU A C 1
ATOM 582 O O . LEU A 1 72 ? -0.120 0.334 -8.605 1.00 98.00 72 LEU A O 1
ATOM 586 N N . GLU A 1 73 ? 0.029 1.754 -6.887 1.00 97.44 73 GLU A N 1
ATOM 587 C CA . GLU A 1 73 ? 1.147 2.524 -7.436 1.00 97.44 73 GLU A CA 1
ATOM 588 C C . GLU A 1 73 ? 2.442 1.718 -7.471 1.00 97.44 73 GLU A C 1
ATOM 590 O O . GLU A 1 73 ? 3.162 1.799 -8.461 1.00 97.44 73 GLU A O 1
ATOM 595 N N . VAL A 1 74 ? 2.713 0.894 -6.453 1.00 97.00 74 VAL A N 1
ATOM 596 C CA . VAL A 1 74 ? 3.816 -0.077 -6.502 1.00 97.00 74 VAL A CA 1
ATOM 597 C C . VAL A 1 74 ? 3.615 -1.052 -7.656 1.00 97.00 74 VAL A C 1
ATOM 599 O O . VAL A 1 74 ? 4.522 -1.223 -8.458 1.00 97.00 74 VAL A O 1
ATOM 602 N N . ILE A 1 75 ? 2.425 -1.642 -7.789 1.00 96.81 75 ILE A N 1
ATOM 603 C CA . ILE A 1 75 ? 2.135 -2.643 -8.828 1.00 96.81 75 ILE A CA 1
ATOM 604 C C . ILE A 1 75 ? 2.291 -2.071 -10.244 1.00 96.81 75 ILE A C 1
ATOM 606 O O . ILE A 1 75 ? 2.764 -2.764 -11.139 1.00 96.81 75 ILE A O 1
ATOM 610 N N . LYS A 1 76 ? 1.896 -0.811 -10.450 1.00 95.88 76 LYS A N 1
ATOM 611 C CA . LYS A 1 76 ? 1.957 -0.127 -11.751 1.00 95.88 76 LYS A CA 1
ATOM 612 C C . LYS A 1 76 ? 3.317 0.509 -12.053 1.00 95.88 76 LYS A C 1
ATOM 614 O O . LYS A 1 76 ? 3.483 1.058 -13.137 1.00 95.88 76 LYS A O 1
ATOM 619 N N . SER A 1 77 ? 4.248 0.524 -11.102 1.00 94.50 77 SER A N 1
ATOM 620 C CA . SER A 1 77 ? 5.499 1.266 -11.245 1.00 94.50 77 SER A CA 1
ATOM 621 C C . SER A 1 77 ? 6.561 0.463 -11.988 1.00 94.50 77 SER A C 1
ATOM 623 O O . SER A 1 77 ? 7.009 -0.578 -11.506 1.00 94.50 77 SER A O 1
ATOM 625 N N . ASP A 1 78 ? 7.074 1.037 -13.077 1.00 90.12 78 ASP A N 1
ATOM 626 C CA . ASP A 1 78 ? 8.242 0.524 -13.810 1.00 90.12 78 ASP A CA 1
ATOM 627 C C . ASP A 1 78 ? 9.536 0.537 -12.970 1.00 90.12 78 ASP A C 1
ATOM 629 O O . ASP A 1 78 ? 10.540 -0.067 -13.343 1.00 90.12 78 ASP A O 1
ATOM 633 N N . ALA A 1 79 ? 9.537 1.230 -11.824 1.00 85.88 79 ALA A N 1
ATOM 634 C CA . ALA A 1 79 ? 10.670 1.303 -10.900 1.00 85.88 79 ALA A CA 1
ATOM 635 C C . ALA A 1 79 ? 10.653 0.203 -9.820 1.00 85.88 79 ALA A C 1
ATOM 637 O O . ALA A 1 79 ? 11.413 0.282 -8.849 1.00 85.88 79 ALA A O 1
ATOM 638 N N . THR A 1 80 ? 9.774 -0.794 -9.948 1.00 90.12 80 THR A N 1
ATOM 639 C CA . THR A 1 80 ? 9.661 -1.931 -9.024 1.00 90.12 80 THR A CA 1
ATOM 640 C C . THR A 1 80 ? 9.921 -3.247 -9.748 1.00 90.12 80 THR A C 1
ATOM 642 O O . THR A 1 80 ? 9.730 -3.351 -10.956 1.00 90.12 80 THR A O 1
ATOM 645 N N . ASP A 1 81 ? 10.420 -4.245 -9.019 1.00 89.38 81 ASP A N 1
ATOM 646 C CA . ASP A 1 81 ? 10.702 -5.573 -9.557 1.00 89.38 81 ASP A CA 1
ATOM 647 C C . ASP A 1 81 ? 9.668 -6.609 -9.091 1.00 89.38 81 ASP A C 1
ATOM 649 O O . ASP A 1 81 ? 8.846 -6.358 -8.207 1.00 89.38 81 ASP A O 1
ATOM 653 N N . GLY A 1 82 ? 9.734 -7.808 -9.679 1.00 92.12 82 GLY A N 1
ATOM 654 C CA . GLY A 1 82 ? 8.801 -8.901 -9.392 1.00 92.12 82 GLY A CA 1
ATOM 655 C C . GLY A 1 82 ? 8.598 -9.181 -7.895 1.00 92.12 82 GLY A C 1
ATOM 656 O O . GLY A 1 82 ? 7.449 -9.260 -7.468 1.00 92.12 82 GLY A O 1
ATOM 657 N N . PRO A 1 83 ? 9.657 -9.302 -7.070 1.00 94.12 83 PRO A N 1
ATOM 658 C CA . PRO A 1 83 ? 9.521 -9.471 -5.623 1.00 94.12 83 PRO A CA 1
ATOM 659 C C . PRO A 1 83 ? 8.752 -8.351 -4.912 1.00 94.12 83 PRO A C 1
ATOM 661 O O . PRO A 1 83 ? 7.935 -8.641 -4.036 1.00 94.12 83 PRO A O 1
ATOM 664 N N . ILE A 1 84 ? 8.997 -7.084 -5.261 1.00 94.62 84 ILE A N 1
ATOM 665 C CA . ILE A 1 84 ? 8.275 -5.953 -4.664 1.00 94.62 84 ILE A CA 1
ATOM 666 C C . ILE A 1 84 ? 6.807 -5.969 -5.102 1.00 94.62 84 ILE A C 1
ATOM 668 O O . ILE A 1 84 ? 5.918 -5.867 -4.255 1.00 94.62 84 ILE A O 1
ATOM 672 N N . THR A 1 85 ? 6.543 -6.144 -6.399 1.00 95.75 85 THR A N 1
ATOM 673 C CA . THR A 1 85 ? 5.180 -6.224 -6.943 1.00 95.75 85 THR A CA 1
ATOM 674 C C . THR A 1 85 ? 4.405 -7.393 -6.335 1.00 95.75 85 THR A C 1
ATOM 676 O O . THR A 1 85 ? 3.261 -7.222 -5.926 1.00 95.75 85 THR A O 1
ATOM 679 N N . ALA A 1 86 ? 5.034 -8.564 -6.199 1.00 95.62 86 ALA A N 1
ATOM 680 C CA . ALA A 1 86 ? 4.428 -9.735 -5.571 1.00 95.62 86 ALA A CA 1
ATOM 681 C C . ALA A 1 86 ? 4.055 -9.469 -4.109 1.00 95.62 86 ALA A C 1
ATOM 683 O O . ALA A 1 86 ? 2.996 -9.904 -3.665 1.00 95.62 86 ALA A O 1
ATOM 684 N N . ARG A 1 87 ? 4.884 -8.721 -3.365 1.00 96.38 87 ARG A N 1
ATOM 685 C CA . ARG A 1 87 ? 4.548 -8.340 -1.989 1.00 96.38 87 ARG A CA 1
ATOM 686 C C . ARG A 1 87 ? 3.391 -7.347 -1.917 1.00 96.38 87 ARG A C 1
ATOM 688 O O . ARG A 1 87 ? 2.634 -7.391 -0.961 1.00 96.38 87 ARG A O 1
ATOM 695 N N . ALA A 1 88 ? 3.247 -6.462 -2.898 1.00 96.06 88 ALA A N 1
ATOM 696 C CA . ALA A 1 88 ? 2.117 -5.537 -2.947 1.00 96.06 88 ALA A CA 1
ATOM 697 C C . ALA A 1 88 ? 0.782 -6.214 -3.324 1.00 96.06 88 ALA A C 1
ATOM 699 O O . ALA A 1 88 ? -0.268 -5.608 -3.138 1.00 96.06 88 ALA A O 1
ATOM 700 N N . LEU A 1 89 ? 0.823 -7.444 -3.851 1.00 95.31 89 LEU A N 1
ATOM 701 C CA . LEU A 1 89 ? -0.346 -8.237 -4.252 1.00 95.31 89 LEU A CA 1
ATOM 702 C C . LEU A 1 89 ? -0.818 -9.247 -3.190 1.00 95.31 89 LEU A C 1
ATOM 704 O O . LEU A 1 89 ? -1.882 -9.835 -3.380 1.00 95.31 89 LEU A O 1
ATOM 708 N N . SER A 1 90 ? -0.011 -9.513 -2.154 1.00 86.81 90 SER A N 1
ATOM 709 C CA . SER A 1 90 ? -0.246 -10.593 -1.180 1.00 86.81 90 SER A CA 1
ATOM 710 C C . SER A 1 90 ? -1.226 -10.237 -0.076 1.00 86.81 90 SER A C 1
ATOM 712 O O . SER A 1 90 ? -1.150 -9.081 0.390 1.00 86.81 90 SER A O 1
#

Secondary structure (DSSP, 8-state):
-----HHHHHHHHHHHHHHHHHHHHHHH-TT--THHHHT-HHHHHHHHHHHHHTT-SSGGGS-HHHHHHHHHHHHH-TT--HHHHHHHH-

Radius of gyration: 13.89 Å; chains: 1; bounding box: 41×27×33 Å

Foldseek 3Di:
DPPPAVLVVLVVLLVVLLVVVVVVVCVVCVDDDPVVCVVDPLNVLSVVLNVVSVVDPHPVVDDPCSSLVSLVCQLPDPPHDPVSNVSSVD